P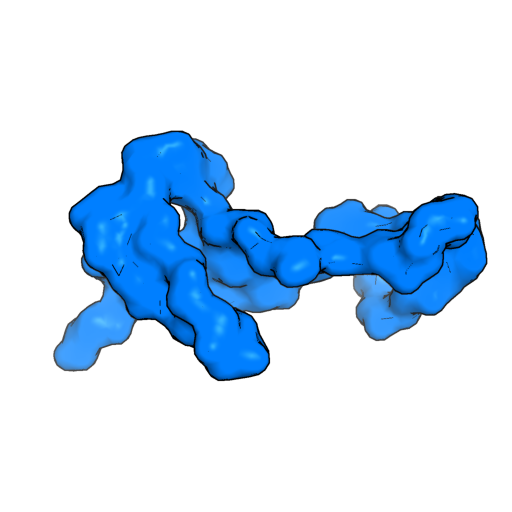rotein AF-A0A8I0KCW6-F1 (afdb_monomer_lite)

Sequence (69 aa):
PADLIGAITIPEDLNGDGILNADELGTDGSFNAQVALGPDALDGTVVNVNGVNYTVTAADLANGYITAA

Radius of gyration: 13.23 Å; chains: 1; bounding box: 33×22×28 Å

Secondary structure (DSSP, 8-state):
----EEEEE-TT-SS-SS---HHHHTTTT---EEEEEPTT--TT-EEEETTEEEE--HHHHHHTEEEE-

pLDDT: mean 96.17, std 2.58, range [88.62, 98.69]

Structure (mmCIF, N/CA/C/O backbone):
data_AF-A0A8I0KCW6-F1
#
_entry.id   AF-A0A8I0KCW6-F1
#
loop_
_atom_site.group_PDB
_atom_site.id
_atom_site.type_symbol
_atom_site.label_atom_id
_atom_site.label_alt_id
_atom_site.label_comp_id
_atom_site.label_asym_id
_atom_site.label_entity_id
_atom_site.label_seq_id
_atom_site.pdbx_PDB_ins_code
_atom_site.Cartn_x
_atom_site.Cartn_y
_atom_site.Cartn_z
_atom_site.occupancy
_atom_site.B_iso_or_equiv
_atom_site.auth_seq_id
_atom_site.auth_comp_id
_atom_site.auth_asym_id
_atom_site.auth_atom_id
_atom_site.pdbx_PDB_model_num
ATOM 1 N N . PRO A 1 1 ? -17.340 11.495 7.633 1.00 88.62 1 PRO A N 1
ATOM 2 C CA . PRO A 1 1 ? -16.499 10.831 6.606 1.00 88.62 1 PRO A CA 1
ATOM 3 C C . PRO A 1 1 ? -15.416 10.023 7.321 1.00 88.62 1 PRO A C 1
ATOM 5 O O . PRO A 1 1 ? -15.029 10.466 8.395 1.00 88.62 1 PRO A O 1
ATOM 8 N N . ALA A 1 2 ? -15.003 8.872 6.789 1.00 94.31 2 ALA A N 1
ATOM 9 C CA . ALA A 1 2 ? -13.906 8.076 7.347 1.00 94.31 2 ALA A CA 1
ATOM 10 C C . ALA A 1 2 ? -12.656 8.242 6.475 1.00 94.31 2 ALA A C 1
ATOM 12 O O . ALA A 1 2 ? -12.776 8.295 5.248 1.00 94.31 2 ALA A O 1
ATOM 13 N N . ASP A 1 3 ? -11.496 8.327 7.110 1.00 96.94 3 ASP A N 1
ATOM 14 C CA . ASP A 1 3 ? -10.184 8.395 6.478 1.00 96.94 3 ASP A CA 1
ATOM 15 C C . ASP A 1 3 ? -9.549 6.998 6.464 1.00 96.94 3 ASP A C 1
ATOM 17 O O . ASP A 1 3 ? -8.907 6.565 7.423 1.00 96.94 3 ASP A O 1
ATOM 21 N N . LEU A 1 4 ? -9.828 6.247 5.395 1.00 97.50 4 LEU A N 1
ATOM 22 C CA . LEU A 1 4 ? -9.506 4.819 5.301 1.00 97.50 4 LEU A CA 1
ATOM 23 C C . LEU A 1 4 ? -8.245 4.518 4.486 1.00 97.50 4 LEU A C 1
ATOM 25 O O . LEU A 1 4 ? -7.619 3.487 4.719 1.00 97.50 4 LEU A O 1
ATOM 29 N N . ILE A 1 5 ? -7.873 5.373 3.532 1.00 97.38 5 ILE A N 1
ATOM 30 C CA . ILE A 1 5 ? -6.740 5.137 2.628 1.00 97.38 5 ILE A CA 1
ATOM 31 C C . ILE A 1 5 ? -5.961 6.425 2.370 1.00 97.38 5 ILE A C 1
ATOM 33 O O . ILE A 1 5 ? -6.539 7.507 2.290 1.00 97.38 5 ILE A O 1
ATOM 37 N N . GLY A 1 6 ? -4.652 6.281 2.204 1.00 96.75 6 GLY A N 1
ATOM 38 C CA . GLY A 1 6 ? -3.717 7.355 1.906 1.00 96.75 6 GLY A CA 1
ATOM 39 C C . GLY A 1 6 ? -3.079 7.216 0.525 1.00 96.75 6 GLY A C 1
ATOM 40 O O . GLY A 1 6 ? -3.725 6.842 -0.454 1.00 96.75 6 GLY A O 1
ATOM 41 N N . ALA A 1 7 ? -1.793 7.561 0.450 1.00 96.88 7 ALA A N 1
ATOM 42 C CA . ALA A 1 7 ? -1.009 7.491 -0.776 1.00 96.88 7 ALA A CA 1
ATOM 43 C C . ALA A 1 7 ? -0.910 6.060 -1.330 1.00 96.88 7 ALA A C 1
ATOM 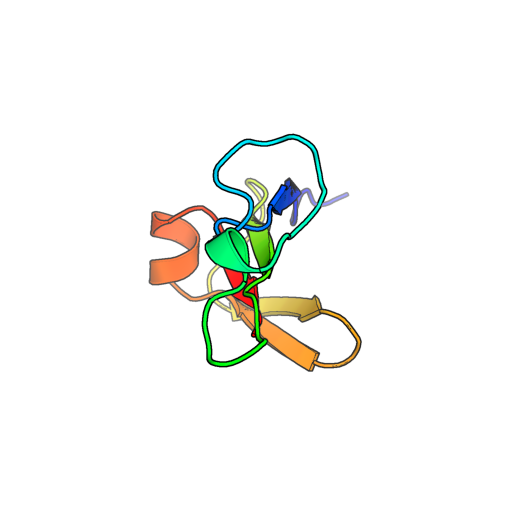45 O O . ALA A 1 7 ? -0.982 5.078 -0.590 1.00 96.88 7 ALA A O 1
ATOM 46 N N . ILE A 1 8 ? -0.688 5.974 -2.639 1.00 96.44 8 ILE A N 1
ATOM 47 C CA . ILE A 1 8 ? -0.310 4.737 -3.316 1.00 96.44 8 ILE A CA 1
ATOM 48 C C . ILE A 1 8 ? 1.158 4.865 -3.701 1.00 96.44 8 ILE A C 1
ATOM 50 O O . ILE A 1 8 ? 1.545 5.867 -4.305 1.00 96.44 8 ILE A O 1
ATOM 54 N N . THR A 1 9 ? 1.961 3.870 -3.347 1.00 95.75 9 THR A N 1
ATOM 55 C CA . THR A 1 9 ? 3.388 3.811 -3.673 1.00 95.75 9 THR A CA 1
ATOM 56 C C . THR A 1 9 ? 3.702 2.516 -4.403 1.00 95.75 9 THR A C 1
ATOM 58 O O . THR A 1 9 ? 3.070 1.487 -4.166 1.00 95.75 9 THR A O 1
ATOM 61 N N . ILE A 1 10 ? 4.688 2.572 -5.292 1.00 96.31 10 ILE A N 1
ATOM 62 C CA . ILE A 1 10 ? 5.265 1.395 -5.934 1.00 96.31 10 ILE A CA 1
ATOM 63 C C . ILE A 1 10 ? 6.675 1.250 -5.357 1.00 96.31 10 ILE A C 1
ATOM 65 O O . ILE A 1 10 ? 7.534 2.062 -5.693 1.00 96.31 10 ILE A O 1
ATOM 69 N N . PRO A 1 11 ? 6.925 0.314 -4.426 1.00 95.06 11 PRO A N 1
ATOM 70 C CA . PRO A 1 11 ? 8.224 0.193 -3.768 1.00 95.06 11 PRO A CA 1
ATOM 71 C C . PRO A 1 11 ? 9.345 -0.210 -4.736 1.00 95.06 11 PRO A C 1
ATOM 73 O O . PRO A 1 11 ? 10.513 -0.001 -4.419 1.00 95.06 11 PRO A O 1
ATOM 76 N N . GLU A 1 12 ? 9.003 -0.772 -5.898 1.00 96.31 12 GLU A N 1
ATOM 77 C CA . GLU A 1 12 ? 9.949 -1.085 -6.966 1.00 96.31 12 GLU A CA 1
ATOM 78 C C . GLU A 1 12 ? 10.447 0.158 -7.736 1.00 96.31 12 GLU A C 1
ATOM 80 O O . GLU A 1 12 ? 11.496 0.073 -8.367 1.00 96.31 12 GLU A O 1
ATOM 85 N N . ASP A 1 13 ? 9.781 1.321 -7.649 1.00 95.75 13 ASP A N 1
ATOM 86 C CA . ASP A 1 13 ? 10.326 2.603 -8.139 1.00 95.75 13 ASP A CA 1
ATOM 87 C C . ASP A 1 13 ? 11.407 3.106 -7.165 1.00 95.75 13 ASP A C 1
ATOM 89 O O . ASP A 1 13 ? 11.176 3.937 -6.281 1.00 95.75 13 ASP A O 1
ATOM 93 N N . LEU A 1 14 ? 12.597 2.517 -7.280 1.00 95.81 14 LEU A N 1
ATOM 94 C CA . LEU A 1 14 ? 13.709 2.730 -6.357 1.00 95.81 14 LEU A CA 1
ATOM 95 C C . LEU A 1 14 ? 14.284 4.142 -6.441 1.00 95.81 14 LEU A C 1
ATOM 97 O O . LEU A 1 14 ? 14.853 4.633 -5.460 1.00 95.81 14 LEU A O 1
ATOM 101 N N . ASN A 1 15 ? 14.196 4.768 -7.613 1.00 94.88 15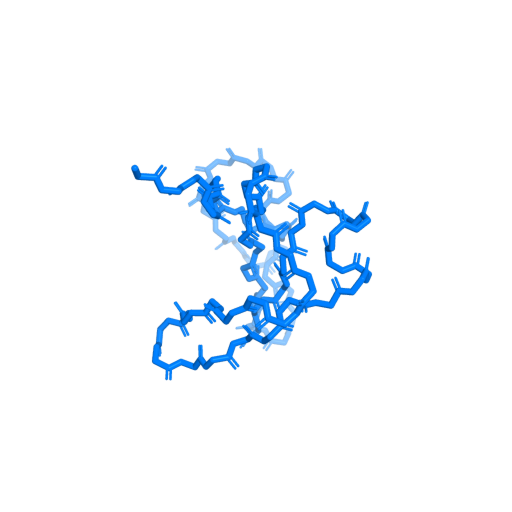 ASN A N 1
ATOM 102 C CA . ASN A 1 15 ? 14.779 6.080 -7.848 1.00 94.88 15 ASN A CA 1
ATOM 103 C C . ASN A 1 15 ? 13.770 7.232 -7.639 1.00 94.88 15 ASN A C 1
ATOM 105 O O . ASN A 1 15 ? 14.191 8.366 -7.390 1.00 94.88 15 ASN A O 1
ATOM 109 N N . GLY A 1 16 ? 12.467 6.933 -7.641 1.00 94.56 16 GLY A N 1
ATOM 110 C CA . GLY A 1 16 ? 11.393 7.863 -7.309 1.00 94.56 16 GLY A CA 1
ATOM 111 C C . GLY A 1 16 ? 11.075 8.877 -8.409 1.00 94.56 16 GLY A C 1
ATOM 112 O O . GLY A 1 16 ? 10.579 9.966 -8.101 1.00 94.56 16 GLY A O 1
ATOM 113 N N . ASP A 1 17 ? 11.383 8.571 -9.670 1.00 96.31 17 ASP A N 1
ATOM 114 C CA . ASP A 1 17 ? 11.054 9.416 -10.825 1.00 96.31 17 ASP A CA 1
ATOM 115 C C . ASP A 1 17 ? 9.649 9.149 -11.391 1.00 96.31 17 ASP A C 1
ATOM 117 O O . ASP A 1 17 ? 9.191 9.872 -12.285 1.00 96.31 17 ASP A O 1
ATOM 121 N N . GLY A 1 18 ? 8.935 8.165 -10.836 1.00 93.94 18 GLY A N 1
ATOM 122 C CA . GLY A 1 18 ? 7.596 7.780 -11.259 1.00 93.94 18 GLY A CA 1
ATOM 123 C C . GLY A 1 18 ? 7.571 6.926 -12.526 1.00 93.94 18 GLY A C 1
ATOM 124 O O . GLY A 1 18 ? 6.507 6.805 -13.143 1.00 93.94 18 GLY A O 1
ATOM 125 N N . ILE A 1 19 ? 8.704 6.357 -12.946 1.00 95.06 19 ILE A N 1
ATOM 126 C CA . ILE A 1 19 ? 8.825 5.491 -14.119 1.00 95.06 19 ILE A CA 1
ATOM 127 C C . ILE A 1 19 ? 9.497 4.180 -13.708 1.00 95.06 19 ILE A C 1
ATOM 129 O O . ILE A 1 19 ? 10.672 4.160 -13.385 1.00 95.06 19 ILE A O 1
ATOM 133 N N . LEU A 1 20 ? 8.793 3.051 -13.847 1.00 95.25 20 LEU A N 1
ATOM 134 C CA . LEU A 1 20 ? 9.430 1.737 -13.717 1.00 95.25 20 LEU A CA 1
ATOM 135 C C . LEU A 1 20 ? 10.241 1.404 -14.971 1.00 95.25 20 LEU A C 1
ATOM 137 O O . LEU A 1 20 ? 9.679 1.197 -16.054 1.00 95.25 20 LEU A O 1
ATOM 141 N N . ASN A 1 21 ? 11.559 1.317 -14.822 1.00 93.38 21 ASN A N 1
ATOM 142 C CA . ASN A 1 21 ? 12.449 0.820 -15.869 1.00 93.38 21 ASN A CA 1
ATOM 143 C C . ASN A 1 21 ? 12.758 -0.687 -15.709 1.00 93.38 21 ASN A C 1
ATOM 145 O O . ASN A 1 21 ? 12.242 -1.359 -14.820 1.00 93.38 21 ASN A O 1
ATOM 149 N N . ALA A 1 22 ? 13.578 -1.247 -16.606 1.00 94.38 22 ALA A N 1
ATOM 150 C CA . ALA A 1 22 ? 13.894 -2.680 -16.603 1.00 94.38 22 ALA A CA 1
ATOM 151 C C . ALA A 1 22 ? 14.703 -3.139 -15.376 1.00 94.38 22 ALA A C 1
ATOM 153 O O . ALA A 1 22 ? 14.586 -4.297 -14.978 1.00 94.38 22 ALA A O 1
ATOM 154 N N . ASP A 1 23 ? 15.509 -2.254 -14.788 1.00 94.12 23 ASP A N 1
ATOM 155 C CA . ASP A 1 23 ? 16.285 -2.571 -13.588 1.00 94.12 23 ASP A CA 1
ATOM 156 C C . ASP A 1 23 ? 15.382 -2.584 -12.342 1.00 94.12 23 ASP A C 1
ATOM 158 O O . ASP A 1 23 ? 15.585 -3.395 -11.441 1.00 94.12 23 ASP A O 1
ATOM 162 N N . GLU A 1 24 ? 14.359 -1.729 -12.318 1.00 95.62 24 GLU A N 1
ATOM 163 C CA . GLU A 1 24 ? 13.377 -1.601 -11.232 1.00 95.62 24 GLU A CA 1
ATOM 164 C C . GLU A 1 24 ? 12.280 -2.664 -11.281 1.00 95.62 24 GLU A C 1
ATOM 166 O O . GLU A 1 24 ? 11.941 -3.256 -10.261 1.00 95.62 24 GLU A O 1
ATOM 171 N N . LEU A 1 25 ? 11.756 -2.955 -12.473 1.00 92.88 25 LEU A N 1
ATOM 172 C CA . LEU A 1 25 ? 10.727 -3.976 -12.674 1.00 92.88 25 LEU A CA 1
ATOM 173 C C . LEU A 1 25 ? 11.281 -5.405 -12.534 1.00 92.88 25 LEU A C 1
ATOM 175 O O . LEU A 1 25 ? 10.529 -6.353 -12.333 1.00 92.88 25 LEU A O 1
ATOM 179 N N . GLY A 1 26 ? 12.597 -5.583 -12.673 1.00 89.00 26 GLY A N 1
ATOM 180 C CA . GLY A 1 26 ? 13.230 -6.892 -12.605 1.00 89.00 26 GLY A CA 1
ATOM 181 C C . GLY A 1 26 ? 12.828 -7.830 -13.751 1.00 89.00 26 GLY A C 1
ATOM 182 O O . GLY A 1 26 ? 12.429 -7.422 -14.841 1.00 89.00 26 GLY A O 1
ATOM 183 N N . THR A 1 27 ? 13.005 -9.135 -13.527 1.00 91.19 27 THR A N 1
ATOM 184 C CA . THR A 1 27 ? 12.868 -10.159 -14.588 1.00 91.19 27 THR A CA 1
ATOM 185 C C . THR A 1 27 ? 11.496 -10.825 -14.658 1.00 91.19 27 THR A C 1
ATOM 187 O O . THR A 1 27 ? 11.197 -11.480 -15.656 1.00 91.19 27 THR A O 1
ATOM 190 N N . ASP A 1 28 ? 10.666 -10.676 -13.628 1.00 88.81 28 ASP A N 1
ATOM 191 C CA . ASP A 1 28 ? 9.312 -11.237 -13.565 1.00 88.81 28 ASP A CA 1
ATOM 192 C C . ASP A 1 28 ? 8.248 -10.296 -14.155 1.00 88.81 28 ASP A C 1
ATOM 194 O O . ASP A 1 28 ? 7.108 -10.715 -14.372 1.00 88.81 28 ASP A O 1
ATOM 198 N N . GLY A 1 29 ? 8.624 -9.053 -14.477 1.00 88.94 29 GLY A N 1
ATOM 199 C CA . GLY A 1 29 ? 7.777 -8.111 -15.202 1.00 88.94 29 GLY A CA 1
ATOM 200 C C . GLY A 1 29 ? 6.551 -7.653 -14.411 1.00 88.94 29 GLY A C 1
ATOM 201 O O . GLY A 1 29 ? 5.581 -7.207 -15.024 1.00 88.94 29 GLY A O 1
ATOM 202 N N . SER A 1 30 ? 6.567 -7.810 -13.086 1.00 92.44 30 SER A N 1
ATOM 203 C CA . SER A 1 30 ? 5.444 -7.518 -12.192 1.00 92.44 30 SER A CA 1
ATOM 204 C C . SER A 1 30 ? 5.856 -6.491 -11.139 1.00 92.44 30 SER A C 1
ATOM 206 O O . SER A 1 30 ? 7.038 -6.302 -10.878 1.00 92.44 30 SER A O 1
ATOM 208 N N . PHE A 1 31 ? 4.887 -5.809 -10.537 1.00 94.31 31 PHE A N 1
ATOM 209 C CA . PHE A 1 31 ? 5.136 -4.839 -9.471 1.00 94.31 31 PHE A CA 1
ATOM 210 C C . PHE A 1 31 ? 4.055 -4.956 -8.406 1.00 94.31 31 PHE A C 1
ATOM 212 O O . PHE A 1 31 ? 2.956 -5.439 -8.686 1.00 94.31 31 PHE A O 1
ATOM 219 N N . ASN A 1 32 ? 4.347 -4.471 -7.204 1.00 94.75 32 ASN A N 1
ATOM 220 C CA . ASN A 1 32 ? 3.354 -4.376 -6.150 1.00 94.75 32 ASN A CA 1
ATOM 221 C C . ASN A 1 32 ? 2.904 -2.923 -5.989 1.00 94.75 32 ASN A C 1
ATOM 223 O O . ASN A 1 32 ? 3.711 -2.001 -5.975 1.00 94.75 32 ASN A O 1
ATOM 227 N N . ALA A 1 33 ? 1.611 -2.698 -5.804 1.00 95.94 33 ALA A N 1
ATOM 228 C CA . ALA A 1 33 ? 1.105 -1.430 -5.305 1.00 95.94 33 ALA A CA 1
ATOM 229 C C . ALA A 1 33 ? 0.913 -1.519 -3.791 1.00 95.94 33 ALA A C 1
ATOM 231 O O . ALA A 1 33 ? 0.214 -2.401 -3.292 1.00 95.94 33 ALA A O 1
ATOM 232 N N . GLN A 1 34 ? 1.490 -0.580 -3.050 1.00 97.88 34 GLN A N 1
ATOM 233 C CA . GLN A 1 34 ? 1.174 -0.388 -1.642 1.00 97.88 34 GLN A CA 1
ATOM 234 C C . GLN A 1 34 ? 0.116 0.700 -1.514 1.00 97.88 34 GLN A C 1
ATOM 236 O O . GLN A 1 34 ? 0.301 1.810 -2.008 1.00 97.88 34 GLN A O 1
ATOM 241 N N . VAL A 1 35 ? -0.996 0.387 -0.851 1.00 98.12 35 VAL A N 1
ATOM 242 C CA . VAL A 1 35 ? -2.042 1.370 -0.540 1.00 98.12 35 VAL A CA 1
ATOM 243 C C . VAL A 1 35 ? -1.942 1.694 0.940 1.00 98.12 35 VAL A C 1
ATOM 245 O O . VAL A 1 35 ? -2.243 0.838 1.774 1.00 98.12 35 VAL A O 1
ATOM 248 N N . ALA A 1 36 ? -1.510 2.915 1.266 1.00 98.50 36 ALA A N 1
ATOM 249 C CA . ALA A 1 36 ? -1.398 3.366 2.646 1.00 98.50 36 ALA A CA 1
ATOM 250 C C . ALA A 1 36 ? -2.764 3.334 3.335 1.00 98.50 36 ALA A C 1
ATOM 252 O O . ALA A 1 36 ? -3.783 3.690 2.742 1.00 98.50 36 ALA A O 1
ATOM 253 N N . LEU A 1 37 ? -2.778 2.922 4.596 1.00 98.56 37 LEU A N 1
ATOM 254 C CA . LEU A 1 37 ? -3.976 2.87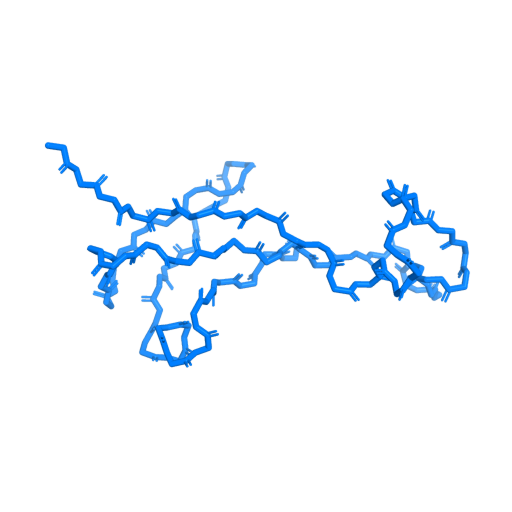2 5.416 1.00 98.56 37 LEU A CA 1
ATOM 255 C C . LEU A 1 37 ? -4.137 4.183 6.179 1.00 98.56 37 LEU A C 1
ATOM 257 O O . LEU A 1 37 ? -3.196 4.694 6.788 1.00 98.56 37 LEU A O 1
ATOM 261 N N . GLY A 1 38 ? -5.348 4.728 6.118 1.00 98.06 38 GLY A N 1
ATOM 262 C CA . GLY A 1 38 ? -5.732 5.882 6.918 1.00 98.06 38 GLY A CA 1
ATOM 263 C C . GLY A 1 38 ? -5.953 5.501 8.389 1.00 98.06 38 GLY A C 1
ATOM 264 O O . GLY A 1 38 ? -6.070 4.318 8.720 1.00 98.06 38 GLY A O 1
ATOM 265 N N . PRO A 1 39 ? -6.028 6.489 9.295 1.00 97.56 39 PRO A N 1
ATOM 266 C CA . PRO A 1 39 ? -6.173 6.257 10.732 1.00 97.56 39 PRO A CA 1
ATOM 267 C C . PRO A 1 39 ? -7.487 5.566 11.126 1.00 97.56 39 PRO A C 1
ATOM 269 O O . PRO A 1 39 ? -7.557 4.998 12.214 1.00 97.56 39 PRO A O 1
ATOM 272 N N . ASP A 1 40 ? -8.511 5.600 10.265 1.00 98.19 40 ASP A N 1
ATOM 273 C CA . ASP A 1 40 ? -9.793 4.932 10.509 1.00 98.19 40 ASP A CA 1
ATOM 274 C C . ASP A 1 40 ? -9.839 3.499 9.936 1.00 98.19 40 ASP A C 1
ATOM 276 O O . ASP A 1 40 ? -10.862 2.819 10.065 1.00 98.19 40 ASP A O 1
ATOM 280 N N . ALA A 1 41 ? -8.770 3.025 9.281 1.00 98.19 41 ALA A N 1
ATOM 281 C CA . ALA A 1 41 ? -8.682 1.649 8.797 1.00 98.19 41 ALA A CA 1
ATOM 282 C C . ALA A 1 41 ? -8.536 0.664 9.965 1.00 98.19 41 ALA A C 1
ATOM 284 O O . ALA A 1 41 ? -7.796 0.905 10.919 1.00 98.19 41 ALA A O 1
ATOM 285 N N . LEU A 1 42 ? -9.227 -0.471 9.880 1.00 98.44 42 LEU A N 1
ATOM 286 C CA . LEU A 1 42 ? -9.244 -1.503 10.913 1.00 98.44 42 LEU A CA 1
ATOM 287 C C . LEU A 1 42 ? -9.046 -2.888 10.290 1.00 98.44 42 LEU A C 1
ATOM 289 O O . LEU A 1 42 ? -9.214 -3.080 9.087 1.00 98.44 42 LEU A O 1
ATOM 293 N N . ASP A 1 43 ? -8.724 -3.870 11.129 1.00 98.44 43 ASP A N 1
ATOM 294 C CA . ASP A 1 43 ? -8.699 -5.275 10.725 1.00 98.44 43 ASP A CA 1
ATOM 295 C C . ASP A 1 43 ? -10.091 -5.674 10.209 1.00 98.44 43 ASP A C 1
ATOM 297 O O . ASP A 1 43 ? -11.114 -5.376 10.835 1.00 98.44 43 ASP A O 1
ATOM 301 N N . GLY A 1 44 ? -10.138 -6.284 9.028 1.00 98.31 44 GLY A N 1
ATOM 302 C CA . GLY A 1 44 ? -11.377 -6.570 8.309 1.00 98.31 44 GLY A CA 1
ATOM 303 C C . GLY A 1 44 ? -11.896 -5.444 7.401 1.00 98.31 44 GLY A C 1
ATOM 304 O O . GLY A 1 44 ? -12.854 -5.681 6.662 1.00 98.31 44 GLY A O 1
ATOM 305 N N . THR A 1 45 ? -11.297 -4.242 7.390 1.00 98.25 45 THR A N 1
ATOM 306 C CA . THR A 1 45 ? -11.590 -3.234 6.354 1.00 98.25 45 THR A CA 1
ATOM 307 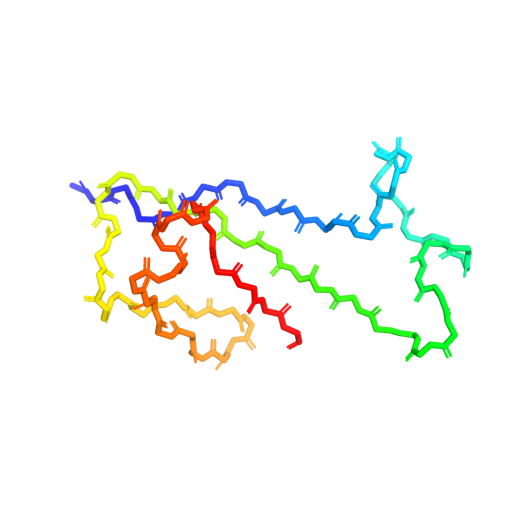C C . THR A 1 45 ? -11.289 -3.826 4.977 1.00 98.25 45 THR A C 1
ATOM 309 O O . THR A 1 45 ? -10.244 -4.434 4.769 1.00 98.25 45 THR A O 1
ATOM 312 N N . VAL A 1 46 ? -12.195 -3.649 4.014 1.00 97.81 46 VAL A N 1
ATOM 313 C CA . VAL A 1 46 ? -11.987 -4.120 2.639 1.00 97.81 46 VAL A CA 1
ATOM 314 C C . VAL A 1 46 ? -11.582 -2.951 1.752 1.00 97.81 46 VAL A C 1
ATOM 316 O O . VAL A 1 46 ? -12.333 -1.986 1.613 1.00 97.81 46 VAL A O 1
ATOM 319 N N . VAL A 1 47 ? -10.416 -3.068 1.121 1.00 97.00 47 VAL A N 1
ATOM 320 C CA . VAL A 1 47 ? -9.922 -2.149 0.093 1.00 97.00 47 VAL A CA 1
ATOM 321 C C . VAL A 1 47 ? -10.083 -2.824 -1.263 1.00 97.00 47 VAL A C 1
ATOM 323 O O . VAL A 1 47 ? -9.582 -3.925 -1.479 1.00 97.00 47 VAL A O 1
ATOM 326 N N . ASN A 1 48 ? -10.790 -2.179 -2.188 1.00 96.19 48 ASN A N 1
ATOM 327 C CA . ASN A 1 48 ? -10.868 -2.656 -3.564 1.00 96.19 48 ASN A CA 1
ATOM 328 C C . ASN A 1 48 ? -9.766 -1.996 -4.398 1.00 96.19 48 ASN A C 1
ATOM 330 O O . ASN A 1 48 ? -9.769 -0.777 -4.565 1.00 96.19 48 ASN A O 1
ATOM 334 N N . VAL A 1 49 ? -8.849 -2.798 -4.933 1.00 96.38 49 VAL A N 1
ATOM 335 C CA . VAL A 1 49 ? -7.795 -2.352 -5.844 1.00 96.38 49 VAL A CA 1
ATOM 336 C C . VAL A 1 49 ? -8.074 -2.968 -7.207 1.00 96.38 49 VAL A C 1
ATOM 338 O O . VAL A 1 49 ? -8.019 -4.183 -7.376 1.00 96.38 49 VAL A O 1
ATOM 341 N N . ASN A 1 50 ? -8.434 -2.122 -8.175 1.00 94.56 50 ASN A N 1
ATOM 342 C CA . ASN A 1 50 ? -8.722 -2.522 -9.556 1.00 94.56 50 ASN A CA 1
ATOM 343 C C . ASN A 1 50 ? -9.708 -3.709 -9.684 1.00 94.56 50 ASN A C 1
ATOM 345 O O . ASN A 1 50 ? -9.504 -4.634 -10.466 1.00 94.56 50 ASN A O 1
ATOM 349 N N . GLY A 1 51 ? -10.780 -3.712 -8.887 1.00 96.50 51 GLY A N 1
ATOM 350 C CA . GLY A 1 51 ? -11.787 -4.774 -8.903 1.00 96.50 51 GLY A CA 1
ATOM 351 C C . GLY A 1 51 ? -11.476 -5.974 -8.003 1.00 96.50 51 GLY A C 1
ATOM 352 O O . GLY A 1 51 ? -12.370 -6.790 -7.785 1.00 96.50 51 GLY A O 1
ATOM 353 N N . VAL A 1 52 ? -10.284 -6.054 -7.406 1.00 97.75 52 VAL A N 1
ATOM 354 C CA . VAL A 1 52 ? -9.903 -7.104 -6.449 1.00 97.75 52 VAL A CA 1
ATOM 355 C C . VAL A 1 52 ? -10.037 -6.588 -5.018 1.00 97.75 52 VAL A C 1
ATOM 357 O O . VAL A 1 52 ? -9.568 -5.503 -4.689 1.00 97.75 52 VAL A O 1
ATOM 360 N N . ASN A 1 53 ? -10.692 -7.361 -4.152 1.00 97.75 53 ASN A N 1
ATOM 361 C CA . ASN A 1 53 ? -10.835 -7.024 -2.737 1.00 97.75 53 ASN A CA 1
ATOM 362 C C . ASN A 1 53 ? -9.642 -7.543 -1.929 1.00 97.75 53 ASN A C 1
ATOM 364 O O . ASN A 1 53 ? -9.384 -8.745 -1.913 1.00 97.75 53 ASN A O 1
ATOM 368 N N . TYR A 1 54 ? -9.007 -6.649 -1.180 1.00 98.25 54 TYR A N 1
ATOM 369 C CA . TYR A 1 54 ? -7.981 -6.939 -0.186 1.00 98.25 54 TYR A CA 1
ATOM 370 C C . TYR A 1 54 ? -8.567 -6.648 1.194 1.00 98.25 54 TYR A C 1
ATOM 372 O O . TYR A 1 54 ? -9.108 -5.569 1.433 1.00 98.25 54 TYR A O 1
ATOM 380 N N . THR A 1 55 ? -8.514 -7.629 2.092 1.00 98.31 55 THR A N 1
ATOM 381 C CA . THR A 1 55 ? -8.970 -7.450 3.475 1.00 98.31 55 THR A CA 1
ATOM 382 C C . THR A 1 55 ? -7.774 -7.044 4.316 1.00 98.31 55 THR A C 1
ATOM 384 O O . THR A 1 55 ? -6.812 -7.803 4.395 1.00 98.31 55 THR A O 1
ATOM 387 N N . VAL A 1 56 ? -7.841 -5.857 4.914 1.00 98.69 56 VAL A N 1
ATOM 388 C CA . VAL A 1 56 ? -6.839 -5.344 5.847 1.00 98.69 56 VAL A CA 1
ATOM 389 C C . VAL A 1 56 ? -6.692 -6.327 6.995 1.00 98.69 56 VAL A C 1
ATOM 391 O O . VAL A 1 56 ? -7.685 -6.713 7.608 1.00 98.69 56 VAL A O 1
ATOM 394 N N . THR A 1 57 ? -5.453 -6.702 7.281 1.00 98.69 57 THR A N 1
ATOM 395 C CA . THR A 1 57 ? -5.074 -7.546 8.411 1.00 98.69 57 THR A CA 1
ATOM 396 C C . THR A 1 57 ? -4.386 -6.726 9.503 1.00 98.69 57 THR A C 1
ATOM 398 O O . THR A 1 57 ? -3.943 -5.595 9.289 1.00 98.69 57 THR A O 1
ATOM 401 N N . ALA A 1 58 ? -4.193 -7.322 10.681 1.00 98.56 58 ALA A N 1
ATOM 402 C CA . ALA A 1 58 ? -3.366 -6.723 11.730 1.00 98.56 58 ALA A CA 1
ATOM 403 C C . ALA A 1 58 ? -1.915 -6.430 11.280 1.00 98.56 58 ALA A C 1
ATOM 405 O O . ALA A 1 58 ? -1.300 -5.488 11.778 1.00 98.56 58 ALA A O 1
ATOM 406 N N . ALA A 1 59 ? -1.364 -7.214 10.344 1.00 98.62 59 ALA A N 1
ATOM 407 C CA . ALA A 1 59 ? -0.024 -6.980 9.806 1.00 98.62 59 ALA A CA 1
ATOM 408 C C . ALA A 1 59 ? 0.007 -5.751 8.888 1.00 98.62 59 ALA A C 1
ATOM 410 O O .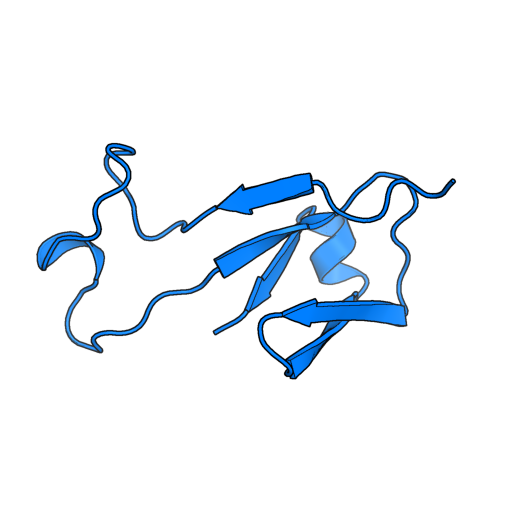 ALA A 1 59 ? 0.929 -4.944 8.986 1.00 98.62 59 ALA A O 1
ATOM 411 N N . ASP A 1 60 ? -1.023 -5.566 8.060 1.00 98.56 60 ASP A N 1
ATOM 412 C CA . ASP A 1 60 ? -1.144 -4.391 7.189 1.00 98.56 60 ASP A CA 1
ATOM 413 C C . ASP A 1 60 ? -1.257 -3.106 8.014 1.00 98.56 60 ASP A C 1
ATOM 415 O O . ASP A 1 60 ? -0.608 -2.112 7.705 1.00 98.56 60 ASP A O 1
ATOM 419 N N . LEU A 1 61 ? -2.004 -3.138 9.125 1.00 98.56 61 LEU A N 1
ATOM 420 C CA . LEU A 1 61 ? -2.077 -2.016 10.068 1.00 98.56 61 LEU A CA 1
ATOM 421 C C . LEU A 1 61 ? -0.728 -1.712 10.727 1.00 98.56 61 LEU A C 1
ATOM 423 O O . LEU A 1 61 ? -0.384 -0.546 10.902 1.00 98.56 61 LEU A O 1
ATOM 427 N N . ALA A 1 62 ? 0.041 -2.744 11.086 1.00 98.50 62 ALA A N 1
ATOM 428 C CA . ALA A 1 62 ? 1.375 -2.564 11.655 1.00 98.50 62 ALA A CA 1
ATOM 429 C C . ALA A 1 62 ? 2.368 -1.981 10.633 1.00 98.50 62 ALA A C 1
ATOM 431 O O . ALA A 1 62 ? 3.226 -1.182 11.004 1.00 98.50 62 ALA A O 1
ATOM 432 N N . ASN A 1 63 ? 2.231 -2.356 9.359 1.00 98.00 63 ASN A N 1
ATOM 433 C CA . ASN A 1 63 ? 3.028 -1.819 8.255 1.00 98.00 63 ASN A CA 1
ATOM 434 C C . ASN A 1 63 ? 2.543 -0.434 7.791 1.00 98.00 63 ASN A C 1
ATOM 436 O O . ASN A 1 63 ? 3.324 0.342 7.245 1.00 98.00 63 ASN A O 1
ATOM 440 N N . GLY A 1 64 ? 1.267 -0.120 8.022 1.00 98.44 64 GLY A N 1
ATOM 441 C CA . GLY A 1 64 ? 0.601 1.099 7.572 1.00 98.44 64 GLY A CA 1
ATOM 442 C C . GLY A 1 64 ? 0.090 1.048 6.129 1.00 98.44 64 GLY A C 1
ATOM 443 O O . GLY A 1 64 ? -0.276 2.090 5.593 1.00 98.44 64 GLY A O 1
ATOM 444 N N . TYR A 1 65 ? 0.068 -0.119 5.481 1.00 98.62 65 TYR A N 1
ATOM 445 C CA . TYR A 1 65 ? -0.389 -0.293 4.099 1.00 98.62 65 TYR A CA 1
ATOM 446 C C . TYR A 1 65 ? -0.796 -1.742 3.815 1.00 98.62 65 TYR A C 1
ATOM 448 O O . TYR A 1 65 ? -0.271 -2.668 4.432 1.00 98.62 65 TYR A O 1
ATOM 456 N N . ILE A 1 66 ? -1.680 -1.940 2.833 1.00 98.56 66 ILE A N 1
ATOM 457 C CA . ILE A 1 66 ? -1.851 -3.245 2.169 1.00 98.56 66 ILE A CA 1
ATOM 458 C C . ILE A 1 66 ? -0.910 -3.350 0.967 1.00 98.56 66 ILE A C 1
ATOM 460 O O . ILE A 1 66 ? -0.524 -2.331 0.396 1.00 98.56 66 ILE A O 1
ATOM 464 N N . THR A 1 67 ? -0.595 -4.575 0.544 1.00 97.94 67 THR A N 1
ATOM 465 C CA . THR A 1 67 ? 0.129 -4.847 -0.709 1.00 97.94 67 THR A CA 1
ATOM 466 C C . THR A 1 67 ? -0.807 -5.506 -1.721 1.00 97.94 67 THR A C 1
ATOM 468 O O . THR A 1 67 ? -1.415 -6.534 -1.423 1.00 97.94 67 THR A O 1
ATOM 471 N N . ALA A 1 68 ? -0.915 -4.923 -2.912 1.00 97.00 68 ALA A N 1
ATOM 472 C CA . ALA A 1 68 ? -1.669 -5.445 -4.042 1.00 97.00 68 ALA A CA 1
ATOM 473 C C . ALA A 1 68 ? -0.711 -5.828 -5.179 1.00 97.00 68 ALA A C 1
ATOM 475 O O . ALA A 1 68 ? 0.001 -4.967 -5.689 1.00 97.00 68 ALA A O 1
ATOM 476 N N . ALA A 1 69 ? -0.708 -7.110 -5.542 1.00 92.31 69 ALA A N 1
ATOM 477 C CA . ALA A 1 69 ? 0.035 -7.680 -6.668 1.00 92.31 69 ALA A CA 1
ATOM 478 C C . ALA A 1 69 ? -0.879 -7.923 -7.875 1.00 92.31 69 ALA A C 1
ATOM 480 O O . ALA A 1 69 ? -2.087 -8.178 -7.635 1.00 92.31 69 ALA A O 1
#

Organism: Acinetobacter baumannii (NCBI:txid470)

Foldseek 3Di:
DDQFWDDKDWVLPVVPPPDRDDVSCDDVNDTKIWIFTTPRHDQQDWDQDPNDTDGDHPVCVVVRTDIDD